Protein AF-A0A353Q3T7-F1 (afdb_monomer_lite)

Structure (mmCIF, N/CA/C/O backbone):
data_AF-A0A353Q3T7-F1
#
_entry.id   AF-A0A353Q3T7-F1
#
loop_
_atom_site.group_PDB
_atom_site.id
_atom_site.type_symbol
_ato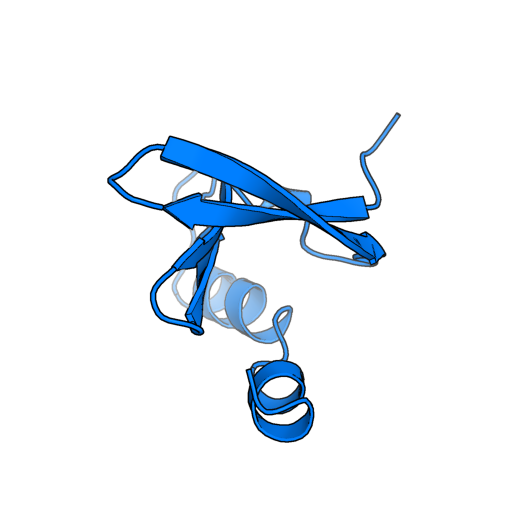m_site.label_atom_id
_atom_site.label_alt_id
_atom_site.label_comp_id
_atom_site.label_asym_id
_atom_site.label_entity_id
_atom_site.label_seq_id
_atom_site.pdbx_PDB_ins_code
_atom_site.Cartn_x
_atom_site.Cartn_y
_atom_site.Cartn_z
_atom_site.occupancy
_atom_site.B_iso_or_equiv
_atom_site.auth_seq_id
_atom_site.auth_comp_id
_atom_site.auth_asym_id
_atom_site.auth_atom_id
_atom_site.pdbx_PDB_model_num
ATOM 1 N N . MET A 1 1 ? -2.415 16.406 -12.481 1.00 47.31 1 MET A N 1
ATOM 2 C CA . MET A 1 1 ? -2.074 16.262 -11.053 1.00 47.31 1 MET A CA 1
ATOM 3 C C . MET A 1 1 ? -1.834 14.790 -10.829 1.00 47.31 1 MET A C 1
ATOM 5 O O . MET A 1 1 ? -2.760 14.020 -11.041 1.00 47.31 1 MET A O 1
ATOM 9 N N . GLU A 1 2 ? -0.606 14.398 -10.512 1.00 59.00 2 GLU A N 1
ATOM 10 C CA . GLU A 1 2 ? -0.331 13.031 -10.072 1.00 59.00 2 GLU A CA 1
ATOM 11 C C . GLU A 1 2 ? -0.818 12.913 -8.629 1.00 59.00 2 GLU A C 1
ATOM 13 O O . GLU A 1 2 ? -0.535 13.784 -7.802 1.00 59.00 2 GLU A O 1
ATOM 18 N N . ALA A 1 3 ? -1.639 11.905 -8.344 1.00 64.12 3 ALA A N 1
ATOM 19 C CA . ALA A 1 3 ? -2.026 11.626 -6.973 1.00 64.12 3 ALA A CA 1
ATOM 20 C C . ALA A 1 3 ? -0.756 11.266 -6.186 1.00 64.12 3 ALA A C 1
ATOM 22 O O . ALA A 1 3 ? 0.083 10.514 -6.669 1.00 64.12 3 ALA A O 1
ATOM 23 N N . THR A 1 4 ? -0.601 11.831 -4.992 1.00 77.75 4 THR A N 1
ATOM 24 C CA . THR A 1 4 ? 0.563 11.595 -4.115 1.00 77.75 4 THR A CA 1
ATOM 25 C C . THR A 1 4 ? 0.161 10.996 -2.769 1.00 77.75 4 THR A C 1
ATOM 27 O O . THR A 1 4 ? 1.007 10.781 -1.902 1.00 77.75 4 THR A O 1
ATOM 30 N N . SER A 1 5 ? -1.130 10.703 -2.595 1.00 82.88 5 SER A N 1
ATOM 31 C CA . SER A 1 5 ? -1.700 10.211 -1.345 1.00 82.88 5 SER A CA 1
ATOM 32 C C . SER A 1 5 ? -2.558 8.974 -1.586 1.00 82.88 5 SER A C 1
ATOM 34 O O . SER A 1 5 ? -3.461 8.991 -2.423 1.00 82.88 5 SER A O 1
ATOM 36 N N . LEU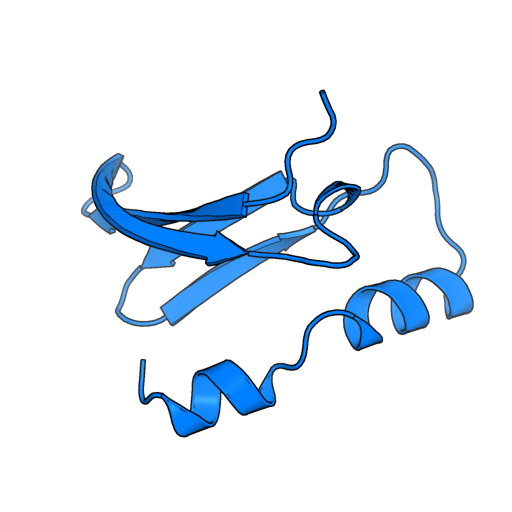 A 1 6 ? -2.301 7.921 -0.812 1.00 86.19 6 LEU A N 1
ATOM 37 C CA . LEU A 1 6 ? -3.119 6.720 -0.724 1.00 86.19 6 LEU A CA 1
ATOM 38 C C . LEU A 1 6 ? -4.111 6.862 0.430 1.00 86.19 6 LEU A C 1
ATOM 40 O O . LEU A 1 6 ? -3.701 7.037 1.576 1.00 86.19 6 LEU A O 1
ATOM 44 N N . VAL A 1 7 ? -5.405 6.756 0.143 1.00 87.81 7 VAL A N 1
ATOM 45 C CA . VAL A 1 7 ? -6.462 6.787 1.163 1.00 87.81 7 VAL A CA 1
ATOM 46 C C . VAL A 1 7 ? -6.816 5.358 1.567 1.00 87.81 7 VAL A C 1
ATOM 48 O O . VAL A 1 7 ? -7.143 4.535 0.712 1.00 87.81 7 VAL A O 1
ATOM 51 N N . LEU A 1 8 ? -6.766 5.057 2.866 1.00 89.88 8 LEU A N 1
ATOM 52 C CA . LEU A 1 8 ? -7.233 3.786 3.413 1.00 89.88 8 LEU A CA 1
ATOM 53 C C . LEU A 1 8 ? -8.655 3.935 3.938 1.00 89.88 8 LEU A C 1
ATOM 55 O O . LEU A 1 8 ? -8.949 4.785 4.778 1.00 89.88 8 LEU A O 1
ATOM 59 N N . MET A 1 9 ? -9.528 3.044 3.481 1.00 91.19 9 MET A N 1
ATOM 60 C CA . MET A 1 9 ? -10.894 2.938 3.980 1.00 91.19 9 MET A CA 1
ATOM 61 C C . MET A 1 9 ? -11.090 1.617 4.717 1.00 91.19 9 MET A C 1
ATOM 63 O O . MET A 1 9 ? -10.603 0.574 4.281 1.00 91.19 9 MET A O 1
ATOM 67 N N . LYS A 1 10 ? -11.833 1.641 5.819 1.00 92.50 10 LYS A N 1
ATOM 68 C CA . LYS A 1 10 ? -12.327 0.450 6.501 1.00 92.50 10 LYS A CA 1
ATOM 69 C C . LYS A 1 10 ? -13.439 -0.172 5.667 1.00 92.50 10 LYS A C 1
ATOM 71 O O . LYS A 1 10 ? -14.392 0.510 5.284 1.00 92.50 10 LYS A O 1
ATOM 76 N N . LYS A 1 11 ? -13.323 -1.468 5.405 1.00 93.25 11 LYS A N 1
ATOM 77 C CA . LYS A 1 11 ? -14.338 -2.268 4.733 1.00 93.25 11 LYS A CA 1
ATOM 78 C C . LYS A 1 11 ? -15.078 -3.112 5.765 1.00 93.25 11 LYS A C 1
ATOM 80 O O . LYS A 1 11 ? -14.464 -3.909 6.467 1.00 93.25 11 LYS A O 1
ATOM 85 N N . GLU A 1 12 ? -16.391 -2.939 5.840 1.00 90.12 12 GLU A N 1
ATOM 86 C CA . GLU A 1 12 ? -17.280 -3.673 6.744 1.00 90.12 12 GLU A CA 1
ATOM 87 C C . GLU A 1 12 ? -18.444 -4.239 5.924 1.00 90.12 12 GLU A C 1
ATOM 89 O O . GLU A 1 12 ? -19.033 -3.539 5.102 1.00 90.12 12 GLU A O 1
ATOM 94 N N . ASN A 1 13 ? -18.752 -5.530 6.092 1.00 87.25 13 ASN A N 1
ATOM 95 C CA . ASN A 1 13 ? -19.823 -6.221 5.357 1.00 87.25 13 ASN A CA 1
ATOM 96 C C . ASN A 1 13 ? -19.749 -6.060 3.823 1.00 87.25 13 ASN A C 1
ATOM 98 O O . ASN A 1 13 ? -20.767 -5.969 3.141 1.00 87.25 13 ASN A O 1
ATOM 102 N N . GLY A 1 14 ? -18.537 -5.999 3.263 1.00 85.44 14 GLY A N 1
ATOM 103 C CA . GLY A 1 14 ? -18.333 -5.836 1.821 1.00 85.44 14 GLY A CA 1
ATOM 104 C C . GLY A 1 14 ? -18.313 -4.385 1.322 1.00 85.44 14 GLY A C 1
ATOM 105 O O . GLY A 1 14 ? -17.936 -4.167 0.170 1.00 85.44 14 GLY A O 1
ATOM 106 N N . ILE A 1 15 ? -18.633 -3.404 2.170 1.00 88.81 15 ILE A N 1
ATOM 107 C CA . ILE A 1 15 ? -18.796 -1.991 1.801 1.00 88.81 15 ILE A CA 1
ATOM 108 C C . ILE A 1 15 ? -17.666 -1.157 2.417 1.00 88.81 15 ILE A C 1
ATOM 110 O O . ILE A 1 15 ? -17.284 -1.376 3.564 1.00 88.81 15 ILE A O 1
ATOM 114 N N . LEU A 1 16 ? -17.116 -0.203 1.656 1.00 89.56 16 LEU A N 1
ATOM 115 C CA . LEU A 1 16 ? -16.191 0.799 2.196 1.00 89.56 16 LEU A CA 1
ATOM 116 C C . LEU A 1 16 ? -16.997 1.784 3.049 1.00 89.56 16 LEU A C 1
ATOM 118 O O . LEU A 1 16 ? -17.811 2.532 2.515 1.00 89.56 16 LEU A O 1
ATOM 122 N N . ALA A 1 17 ? -16.815 1.725 4.365 1.00 86.44 17 ALA A N 1
ATOM 123 C CA . ALA A 1 17 ? -17.673 2.410 5.328 1.00 86.44 17 ALA A CA 1
ATOM 124 C C . ALA A 1 17 ? -17.047 3.704 5.863 1.00 86.44 17 ALA A C 1
ATOM 126 O O . ALA A 1 17 ? -17.725 4.725 5.948 1.00 86.44 17 ALA A O 1
ATOM 127 N N . THR A 1 18 ? -15.754 3.669 6.199 1.00 88.81 18 THR A N 1
ATOM 128 C CA . THR A 1 18 ? -15.106 4.737 6.977 1.00 88.81 18 THR A CA 1
ATOM 129 C C . THR A 1 18 ? -13.712 5.023 6.446 1.00 88.81 18 THR A C 1
ATOM 131 O O . THR A 1 18 ? -12.928 4.096 6.267 1.00 88.81 18 THR A O 1
ATOM 134 N N . GLU A 1 19 ? -13.365 6.289 6.227 1.00 90.75 19 GLU A N 1
ATOM 135 C CA . GLU A 1 19 ? -11.977 6.678 5.965 1.00 90.75 19 GLU A CA 1
ATOM 136 C C . GLU A 1 19 ? -11.152 6.553 7.252 1.00 90.75 19 GLU A C 1
ATOM 138 O O . GLU A 1 19 ? -11.522 7.095 8.292 1.00 90.75 19 GLU A O 1
ATOM 143 N N . LEU A 1 20 ? -10.052 5.806 7.191 1.00 89.00 20 LEU A N 1
ATOM 144 C CA . LEU A 1 20 ? -9.132 5.628 8.317 1.00 89.00 20 LEU A CA 1
ATOM 145 C C . LEU A 1 20 ? -7.997 6.652 8.287 1.00 89.00 20 LEU A C 1
ATOM 147 O O . LEU A 1 20 ? -7.471 7.018 9.334 1.00 89.00 20 LEU A O 1
ATOM 151 N N . GLY A 1 21 ? -7.632 7.114 7.092 1.00 86.56 21 GLY A N 1
ATOM 152 C CA . GLY A 1 21 ? -6.642 8.159 6.891 1.00 86.56 21 GLY A CA 1
ATOM 153 C C . GLY A 1 21 ? -6.013 8.105 5.506 1.00 86.56 21 GLY A C 1
ATOM 154 O O . GLY A 1 21 ? -6.293 7.217 4.696 1.00 86.56 21 GLY A O 1
ATOM 155 N N . SER A 1 22 ? -5.124 9.061 5.256 1.00 84.38 22 SER A N 1
ATOM 156 C CA . SER A 1 22 ? -4.353 9.159 4.021 1.00 84.38 22 SER A CA 1
ATOM 157 C C . SER A 1 22 ? -2.858 9.120 4.307 1.00 84.38 22 SER A C 1
ATOM 159 O O . SER A 1 22 ? -2.386 9.804 5.216 1.00 84.38 22 SER A O 1
ATOM 161 N N . TYR A 1 23 ? -2.112 8.397 3.482 1.00 81.44 23 TYR A N 1
ATOM 162 C CA . TYR A 1 23 ? -0.663 8.275 3.573 1.00 81.44 23 TYR A CA 1
ATOM 163 C C . TYR A 1 23 ? -0.035 8.844 2.316 1.00 81.44 23 TYR A C 1
ATOM 165 O O . TYR A 1 23 ? -0.457 8.517 1.208 1.00 81.44 23 TYR A O 1
ATOM 173 N N . LYS A 1 24 ? 0.986 9.684 2.479 1.00 81.31 24 LYS A N 1
ATOM 174 C CA . LYS A 1 24 ? 1.772 10.140 1.338 1.00 81.31 24 LYS A CA 1
ATOM 175 C C . LYS A 1 24 ? 2.583 8.956 0.813 1.00 81.31 24 LYS A C 1
ATOM 177 O O . LYS A 1 24 ? 3.316 8.330 1.574 1.00 81.31 24 LYS A O 1
ATOM 182 N N . VAL A 1 25 ? 2.439 8.665 -0.473 1.00 78.19 25 VAL A N 1
ATOM 183 C CA . VAL A 1 25 ? 3.201 7.625 -1.167 1.00 78.19 25 VAL A CA 1
ATOM 184 C C . VAL A 1 25 ? 4.121 8.337 -2.141 1.00 78.19 25 VAL A C 1
ATOM 186 O O . VAL A 1 25 ? 3.652 9.022 -3.047 1.00 78.19 25 VAL A O 1
ATOM 189 N N . GLU A 1 26 ? 5.428 8.236 -1.906 1.00 77.69 26 GLU A N 1
ATOM 190 C CA . GLU A 1 26 ? 6.420 8.937 -2.727 1.00 77.69 26 GLU A CA 1
ATOM 191 C C . GLU A 1 26 ? 6.675 8.221 -4.055 1.00 77.69 26 GLU A C 1
ATOM 193 O O . GLU A 1 26 ? 6.884 8.884 -5.065 1.00 77.69 26 GLU A O 1
ATOM 198 N N . GLU A 1 27 ? 6.574 6.890 -4.073 1.00 81.94 27 GLU A N 1
ATOM 199 C CA . GLU A 1 27 ? 6.745 6.074 -5.273 1.00 81.94 27 GLU A CA 1
ATOM 200 C C . GLU A 1 27 ? 5.789 4.872 -5.259 1.00 81.94 27 GLU A C 1
ATOM 202 O O . GLU A 1 27 ? 5.442 4.346 -4.202 1.00 81.94 27 GLU A O 1
ATOM 207 N N . GLY A 1 28 ? 5.329 4.450 -6.439 1.00 84.94 28 GLY A N 1
ATOM 208 C CA . GLY A 1 28 ? 4.508 3.249 -6.607 1.00 84.94 28 GLY A CA 1
ATOM 209 C C . GLY A 1 28 ? 2.996 3.449 -6.470 1.00 84.94 28 GLY A C 1
ATOM 210 O O . GLY A 1 28 ? 2.242 2.493 -6.629 1.00 84.94 28 GLY A O 1
ATOM 211 N N . LEU A 1 29 ? 2.486 4.664 -6.232 1.00 86.81 29 LEU A N 1
ATOM 212 C CA . LEU A 1 29 ? 1.029 4.879 -6.177 1.00 86.81 29 LEU A CA 1
ATOM 213 C C . LEU A 1 29 ? 0.331 4.499 -7.496 1.00 86.81 29 LEU A C 1
ATOM 215 O O . LEU A 1 29 ? -0.794 4.010 -7.482 1.00 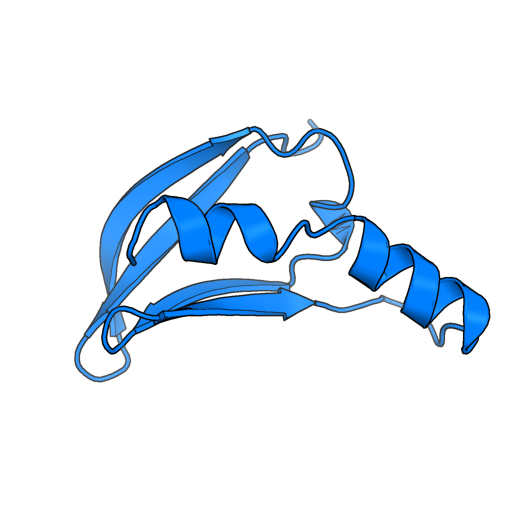86.81 29 LEU A O 1
ATOM 219 N N . ASN A 1 30 ? 1.024 4.664 -8.623 1.00 88.25 30 ASN A N 1
ATOM 220 C CA . ASN A 1 30 ? 0.566 4.294 -9.962 1.00 88.25 30 ASN A CA 1
ATOM 221 C C . ASN A 1 30 ? 0.268 2.794 -10.124 1.00 88.25 30 ASN A C 1
ATOM 223 O O . ASN A 1 30 ? -0.497 2.434 -11.014 1.00 88.25 30 ASN A O 1
ATOM 227 N N . TYR A 1 31 ? 0.837 1.935 -9.276 1.00 90.44 31 TYR A N 1
ATOM 228 C CA . TYR A 1 31 ? 0.535 0.505 -9.279 1.00 90.44 31 TYR A CA 1
ATOM 229 C C . TYR A 1 31 ? -0.653 0.156 -8.381 1.00 90.44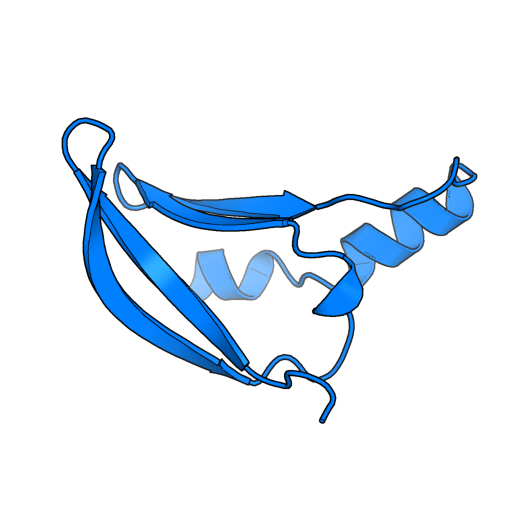 31 TYR A C 1
ATOM 231 O O . TYR A 1 31 ? -1.171 -0.951 -8.481 1.00 90.44 31 TYR A O 1
ATOM 239 N N . VAL A 1 32 ? -1.117 1.053 -7.503 1.00 89.75 32 VAL A N 1
ATOM 240 C CA . VAL A 1 32 ? -2.187 0.738 -6.548 1.00 89.75 32 VAL A CA 1
ATOM 241 C C . VAL A 1 32 ? -3.553 0.783 -7.227 1.00 89.75 32 VAL A C 1
ATOM 243 O O . VAL A 1 32 ? -4.096 1.843 -7.518 1.00 89.75 32 VAL A O 1
ATOM 246 N N . PHE A 1 33 ? -4.154 -0.390 -7.408 1.00 90.56 33 PHE A N 1
ATOM 247 C CA . PHE A 1 33 ? -5.517 -0.532 -7.912 1.00 90.56 33 PHE A CA 1
ATOM 248 C C . PHE A 1 33 ? -6.564 -0.286 -6.821 1.00 90.56 33 PHE A C 1
ATOM 250 O O . PHE A 1 33 ? -7.597 0.342 -7.051 1.00 90.56 33 PHE A O 1
ATOM 257 N N . LYS A 1 34 ? -6.319 -0.817 -5.618 1.00 89.88 34 LYS A N 1
ATOM 258 C CA . LYS A 1 34 ? -7.247 -0.713 -4.488 1.00 89.88 34 LYS A CA 1
ATOM 259 C C . LYS A 1 34 ? -6.510 -0.889 -3.167 1.00 89.88 34 LYS A C 1
ATOM 261 O O . LYS A 1 34 ? -5.706 -1.806 -3.042 1.00 89.88 34 LYS A O 1
ATOM 266 N N . ALA A 1 35 ? -6.846 -0.088 -2.161 1.00 89.75 35 ALA A N 1
ATOM 267 C CA . ALA A 1 35 ? -6.354 -0.275 -0.800 1.00 89.75 35 ALA A CA 1
ATOM 268 C C . ALA A 1 35 ? -7.478 -0.092 0.226 1.00 89.75 35 ALA A C 1
ATOM 270 O O . ALA A 1 35 ? -8.290 0.824 0.110 1.00 89.75 35 ALA A O 1
ATOM 271 N N . TYR A 1 36 ? -7.564 -0.990 1.205 1.00 92.38 36 TYR A N 1
ATOM 272 C CA . TYR A 1 36 ? -8.548 -0.924 2.288 1.00 92.38 36 TYR A CA 1
ATOM 273 C C . TYR A 1 36 ? -8.111 -1.766 3.485 1.00 92.38 36 TYR A C 1
ATOM 275 O O . TYR A 1 36 ? -7.242 -2.626 3.369 1.00 92.38 36 TYR A O 1
ATOM 283 N N . VAL A 1 37 ? -8.746 -1.541 4.631 1.00 91.12 37 VAL A N 1
ATOM 284 C CA . VAL A 1 37 ? -8.561 -2.340 5.845 1.00 91.12 37 VAL A CA 1
ATOM 285 C C . VAL A 1 37 ? -9.793 -3.208 6.063 1.00 91.12 37 VAL A C 1
ATOM 287 O O . VAL A 1 37 ? -10.912 -2.703 6.078 1.00 91.12 37 VAL A O 1
ATOM 290 N N . GLU A 1 38 ? -9.602 -4.513 6.223 1.00 91.50 38 GLU A N 1
ATOM 291 C CA . GLU A 1 38 ? -10.664 -5.491 6.495 1.00 91.50 38 GLU A CA 1
ATOM 292 C C . GLU A 1 38 ? -10.118 -6.526 7.482 1.00 91.50 38 GLU A C 1
ATOM 294 O O . GLU A 1 38 ? -8.991 -6.993 7.310 1.00 91.50 38 GLU A O 1
ATOM 299 N N . ASP A 1 39 ? -10.886 -6.862 8.522 1.00 88.44 39 ASP A N 1
ATOM 300 C CA . ASP A 1 39 ? -10.460 -7.766 9.606 1.00 88.44 39 ASP A CA 1
ATOM 301 C C . ASP A 1 39 ? -9.123 -7.350 10.252 1.00 88.44 39 ASP A C 1
ATOM 303 O O . ASP A 1 39 ? -8.239 -8.177 10.472 1.00 88.44 39 ASP A O 1
ATOM 307 N N . ASN A 1 40 ? -8.962 -6.041 10.494 1.00 83.81 40 ASN A N 1
ATOM 308 C CA . ASN A 1 40 ? -7.730 -5.390 10.966 1.00 83.81 40 ASN A CA 1
ATOM 309 C C . ASN A 1 40 ? -6.497 -5.577 10.060 1.00 83.81 40 ASN A C 1
ATOM 311 O O . ASN A 1 40 ? -5.405 -5.160 10.408 1.00 83.81 40 ASN A O 1
ATOM 315 N N . LYS A 1 41 ? -6.648 -6.124 8.851 1.00 84.12 41 LYS A N 1
ATOM 316 C CA . LYS A 1 41 ? -5.540 -6.276 7.902 1.00 84.12 41 LYS A CA 1
ATOM 317 C C . LYS A 1 41 ? -5.609 -5.223 6.815 1.00 84.12 41 LYS A C 1
ATOM 319 O O . LYS A 1 41 ? -6.647 -5.054 6.172 1.00 84.12 41 LYS A O 1
ATOM 324 N N . VAL A 1 42 ? -4.479 -4.570 6.556 1.00 86.25 42 VAL A N 1
ATOM 325 C CA . VAL A 1 42 ? -4.312 -3.725 5.371 1.00 86.25 42 VAL A CA 1
ATOM 326 C C . VAL A 1 42 ? -4.211 -4.628 4.142 1.00 86.25 42 VAL A C 1
ATOM 328 O O . VAL A 1 42 ? -3.367 -5.519 4.075 1.00 86.25 42 VAL A O 1
ATOM 331 N N . LYS A 1 43 ? -5.090 -4.411 3.164 1.00 88.31 43 LYS A N 1
ATOM 332 C CA . LYS A 1 43 ? -5.099 -5.112 1.879 1.00 88.31 43 LYS A CA 1
ATOM 333 C C . LYS A 1 43 ? -4.829 -4.103 0.777 1.00 88.31 43 LYS A C 1
ATOM 335 O O . LYS A 1 43 ? -5.619 -3.180 0.582 1.00 88.31 43 LYS A O 1
ATOM 340 N N . ILE A 1 44 ? -3.727 -4.298 0.059 1.00 87.88 44 ILE A N 1
ATOM 341 C CA . ILE A 1 44 ? -3.330 -3.488 -1.094 1.00 87.88 44 ILE A CA 1
ATOM 342 C C . ILE A 1 44 ? -3.316 -4.400 -2.317 1.00 87.88 44 ILE A C 1
ATOM 344 O O . ILE A 1 44 ? -2.735 -5.482 -2.291 1.00 87.88 44 ILE A O 1
ATOM 348 N N . TYR A 1 45 ? -3.984 -3.959 -3.373 1.00 89.75 45 TYR A N 1
ATOM 349 C CA . TYR A 1 45 ? -4.051 -4.626 -4.662 1.00 89.75 45 TYR A CA 1
ATOM 350 C C . TYR A 1 45 ? -3.259 -3.802 -5.653 1.00 89.75 45 TYR A C 1
ATOM 352 O O . TYR A 1 45 ? -3.528 -2.608 -5.812 1.00 89.75 45 TYR A O 1
ATOM 360 N N . LEU A 1 46 ? -2.306 -4.456 -6.305 1.00 90.94 46 LEU A N 1
ATOM 361 C CA . LEU A 1 46 ? -1.454 -3.845 -7.307 1.00 90.94 46 LEU A CA 1
ATOM 362 C C . LEU A 1 46 ? -1.869 -4.310 -8.701 1.00 90.94 46 LEU A C 1
ATOM 364 O O . LEU A 1 46 ? -2.306 -5.448 -8.867 1.00 90.94 46 LEU A O 1
ATOM 368 N N . THR A 1 47 ? -1.751 -3.429 -9.688 1.00 92.50 47 THR A N 1
ATOM 369 C CA . THR A 1 47 ? -1.997 -3.746 -11.094 1.00 92.50 47 THR A CA 1
ATOM 370 C C . THR A 1 47 ? -1.016 -3.008 -11.987 1.00 92.50 47 THR A C 1
ATOM 372 O O . THR A 1 47 ? -0.550 -1.915 -11.667 1.00 92.50 47 THR A O 1
ATOM 375 N N . THR A 1 48 ? -0.748 -3.603 -13.139 1.00 92.25 48 THR A N 1
ATOM 376 C CA . THR A 1 48 ? -0.025 -2.993 -14.252 1.00 92.25 48 THR A CA 1
ATOM 377 C C . THR A 1 48 ? -0.961 -2.939 -15.459 1.00 92.25 48 THR A C 1
ATOM 379 O O . THR A 1 48 ? -1.924 -3.700 -15.547 1.00 92.25 48 THR A O 1
ATOM 382 N N . ASP A 1 49 ? -0.716 -2.013 -16.379 1.00 92.38 49 ASP A N 1
ATOM 383 C CA . ASP A 1 49 ? -1.435 -1.882 -17.655 1.00 92.38 49 ASP A CA 1
ATOM 384 C C . ASP A 1 49 ? -0.823 -2.743 -18.776 1.00 92.38 49 ASP A C 1
ATOM 386 O O . ASP A 1 49 ? -1.327 -2.781 -19.899 1.00 92.38 49 ASP A O 1
ATOM 390 N N . ARG A 1 50 ? 0.264 -3.446 -18.454 1.00 92.88 50 ARG A N 1
ATOM 391 C CA . ARG A 1 50 ? 1.032 -4.320 -19.336 1.00 92.88 50 ARG A CA 1
ATOM 392 C C . ARG A 1 50 ? 1.536 -5.542 -18.584 1.00 92.88 50 ARG A C 1
ATOM 394 O O . ARG A 1 50 ? 1.629 -5.525 -17.353 1.00 92.88 50 ARG A O 1
ATOM 401 N N . ASP A 1 51 ? 1.961 -6.545 -19.340 1.00 94.06 51 ASP A N 1
ATOM 402 C CA . ASP A 1 51 ? 2.774 -7.625 -18.797 1.00 94.06 51 ASP A CA 1
ATOM 403 C C . ASP A 1 51 ? 4.112 -7.076 -18.280 1.00 94.06 51 ASP A C 1
ATOM 405 O O . ASP A 1 51 ? 4.755 -6.212 -18.894 1.00 94.06 51 ASP A O 1
ATOM 409 N N . VAL A 1 52 ? 4.510 -7.576 -17.117 1.00 92.31 52 VAL A N 1
ATOM 410 C CA . VAL A 1 52 ? 5.776 -7.250 -16.464 1.00 92.31 52 VAL A CA 1
ATOM 411 C C . VAL A 1 52 ? 6.643 -8.494 -16.409 1.00 92.31 52 VAL A C 1
ATOM 413 O O . VAL A 1 52 ? 6.144 -9.604 -16.236 1.00 92.31 52 VAL A O 1
ATOM 416 N N . SER A 1 53 ? 7.948 -8.312 -16.572 1.00 94.31 53 SER A N 1
ATOM 417 C CA . SER A 1 53 ? 8.912 -9.386 -16.329 1.00 94.31 53 SER A CA 1
ATOM 418 C C . SER A 1 53 ? 9.009 -9.722 -14.836 1.00 94.31 53 SER A C 1
ATOM 420 O O . SER A 1 53 ? 8.660 -8.904 -13.983 1.00 94.31 53 SER A O 1
ATOM 422 N N . ASP A 1 54 ? 9.555 -10.894 -14.507 1.00 92.56 54 ASP A N 1
ATOM 423 C CA . ASP A 1 54 ? 9.769 -11.321 -13.114 1.00 92.56 54 ASP A CA 1
ATOM 424 C C . ASP A 1 54 ? 10.638 -10.325 -12.316 1.00 92.56 54 ASP A C 1
ATOM 426 O O . ASP A 1 54 ? 10.430 -10.105 -11.118 1.00 92.56 54 ASP A O 1
ATOM 430 N N . GLU A 1 55 ? 11.598 -9.675 -12.983 1.00 93.12 55 GLU A N 1
ATOM 431 C CA . GLU A 1 55 ? 12.450 -8.652 -12.371 1.00 93.12 55 GLU A CA 1
ATOM 432 C C . GLU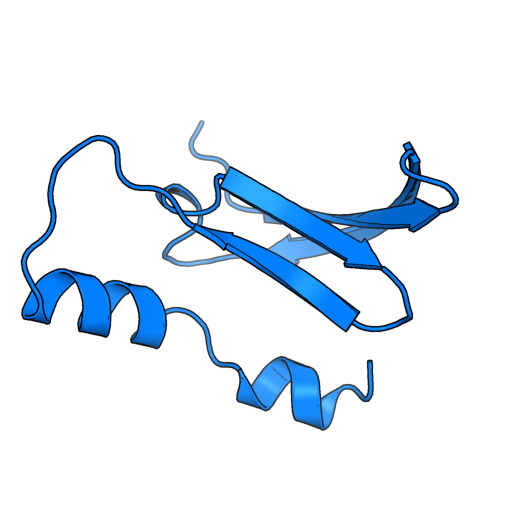 A 1 55 ? 11.660 -7.375 -12.050 1.00 93.12 55 GLU A C 1
ATOM 434 O O . GLU A 1 55 ? 11.791 -6.815 -10.961 1.00 93.12 55 GLU A O 1
ATOM 439 N N . GLU A 1 56 ? 10.813 -6.920 -12.975 1.00 91.12 56 GLU A N 1
ATOM 440 C CA . GLU A 1 56 ? 9.940 -5.764 -12.756 1.00 91.12 56 GLU A CA 1
ATOM 441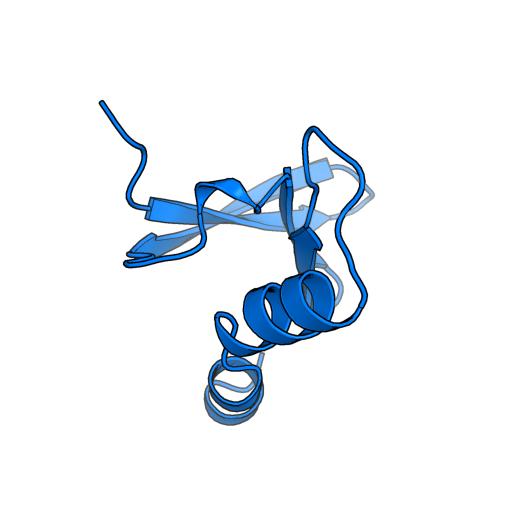 C C . GLU A 1 56 ? 8.900 -6.042 -11.675 1.00 91.12 56 GLU A C 1
ATOM 443 O O . GLU A 1 56 ? 8.671 -5.187 -10.823 1.00 91.12 56 GLU A O 1
ATOM 448 N N . TYR A 1 57 ? 8.321 -7.245 -11.666 1.00 89.69 57 TYR A N 1
ATOM 449 C CA . TYR A 1 57 ? 7.433 -7.695 -10.601 1.00 89.69 57 TYR A CA 1
ATOM 450 C C . TYR A 1 57 ? 8.127 -7.571 -9.241 1.00 89.69 57 TYR A C 1
ATOM 452 O O . TYR A 1 57 ? 7.610 -6.911 -8.346 1.00 89.69 57 TYR A O 1
ATOM 460 N N . THR A 1 58 ? 9.337 -8.118 -9.103 1.00 89.81 58 THR A N 1
ATOM 461 C CA . THR A 1 58 ? 10.098 -8.050 -7.843 1.00 89.81 58 THR A CA 1
ATOM 462 C C . THR A 1 58 ? 10.346 -6.601 -7.415 1.00 89.81 58 THR A C 1
ATOM 464 O O . THR A 1 58 ? 10.066 -6.237 -6.275 1.00 89.81 58 THR A O 1
ATOM 467 N N . LYS A 1 59 ? 10.761 -5.739 -8.352 1.00 89.44 59 LYS A N 1
ATOM 468 C CA . LYS A 1 59 ? 10.988 -4.310 -8.090 1.00 89.44 59 LYS A CA 1
ATOM 469 C C . LYS A 1 59 ? 9.731 -3.581 -7.625 1.00 89.44 59 LYS A C 1
ATOM 471 O O . LYS A 1 59 ? 9.829 -2.742 -6.740 1.00 89.44 59 LYS A O 1
ATOM 476 N N . ILE A 1 60 ? 8.563 -3.887 -8.196 1.00 88.94 60 ILE A N 1
ATOM 477 C CA . ILE A 1 60 ? 7.289 -3.286 -7.772 1.00 88.94 60 ILE A CA 1
ATOM 478 C C . ILE A 1 60 ? 6.996 -3.644 -6.313 1.00 88.94 60 ILE A C 1
ATOM 480 O O . ILE A 1 60 ? 6.603 -2.772 -5.543 1.00 88.94 60 ILE A O 1
ATOM 484 N N . TYR A 1 61 ? 7.202 -4.902 -5.916 1.00 84.62 61 TYR A N 1
ATOM 485 C CA . TYR A 1 61 ? 6.964 -5.342 -4.539 1.00 84.62 61 TYR A CA 1
ATOM 486 C C . TYR A 1 61 ? 7.945 -4.713 -3.541 1.00 84.62 61 TYR A C 1
ATOM 488 O O . TYR A 1 61 ? 7.527 -4.356 -2.440 1.00 84.62 61 TYR A O 1
ATOM 496 N N . ASP A 1 62 ? 9.202 -4.492 -3.936 1.00 86.69 62 ASP A N 1
ATOM 497 C CA . ASP A 1 62 ? 10.213 -3.830 -3.099 1.00 86.69 62 ASP A CA 1
ATOM 498 C C . ASP A 1 62 ? 9.858 -2.370 -2.749 1.00 86.69 62 ASP A C 1
ATOM 500 O O . ASP A 1 62 ? 10.331 -1.848 -1.736 1.00 86.69 62 ASP A O 1
ATOM 504 N N . LEU A 1 63 ? 8.984 -1.714 -3.526 1.00 83.94 63 LEU A N 1
ATOM 505 C CA . LEU A 1 63 ? 8.480 -0.369 -3.209 1.00 83.94 63 LEU A CA 1
ATOM 506 C C . LEU A 1 63 ? 7.581 -0.346 -1.965 1.00 83.94 63 LEU A C 1
ATOM 508 O O . LEU A 1 63 ? 7.428 0.697 -1.325 1.00 83.94 63 LEU A O 1
ATOM 512 N N . TYR A 1 64 ? 6.982 -1.481 -1.600 1.00 78.81 64 TYR A N 1
ATOM 513 C CA . TYR A 1 64 ? 6.063 -1.581 -0.472 1.00 78.81 64 TYR A CA 1
ATOM 514 C C . TYR A 1 64 ? 6.766 -2.240 0.707 1.00 78.81 64 TYR A C 1
ATOM 516 O O . TYR A 1 64 ? 6.868 -3.459 0.816 1.00 78.81 64 TYR A O 1
ATOM 524 N N . ASN A 1 65 ? 7.232 -1.421 1.646 1.00 73.06 65 ASN A N 1
ATOM 525 C CA . ASN A 1 65 ? 7.873 -1.928 2.852 1.00 73.06 65 ASN A CA 1
ATOM 526 C C . ASN A 1 65 ? 6.838 -2.537 3.815 1.00 73.06 65 ASN A C 1
ATOM 528 O O . ASN A 1 65 ? 6.272 -1.850 4.669 1.00 73.06 65 ASN A O 1
ATOM 532 N N . TYR A 1 66 ? 6.631 -3.851 3.705 1.00 69.12 66 TYR A N 1
ATOM 533 C CA . TYR A 1 66 ? 5.712 -4.617 4.553 1.00 69.12 66 TYR A CA 1
ATOM 534 C C . TYR A 1 66 ? 6.004 -4.486 6.056 1.00 69.12 66 TYR A C 1
ATOM 536 O O . TYR A 1 66 ? 5.086 -4.544 6.875 1.00 69.12 66 TYR A O 1
ATOM 544 N N . SER A 1 67 ? 7.260 -4.215 6.420 1.00 64.69 67 SER A N 1
ATOM 545 C CA . SER A 1 67 ? 7.702 -4.046 7.811 1.00 64.69 67 SER A CA 1
ATOM 546 C C . SER A 1 67 ? 7.044 -2.850 8.512 1.00 64.69 67 SER A C 1
ATOM 548 O O . SER A 1 67 ? 6.978 -2.814 9.741 1.00 64.69 67 SER A O 1
ATOM 550 N N . ILE A 1 68 ? 6.562 -1.856 7.753 1.00 64.50 68 ILE A N 1
ATOM 551 C CA . ILE A 1 68 ? 5.847 -0.696 8.310 1.00 64.50 68 ILE A CA 1
ATOM 552 C C . ILE A 1 68 ? 4.505 -1.142 8.904 1.00 64.50 68 ILE A C 1
ATOM 554 O O . ILE A 1 68 ? 4.120 -0.674 9.974 1.00 64.50 68 ILE A O 1
ATOM 558 N N . PHE A 1 69 ? 3.835 -2.109 8.272 1.00 59.94 69 PHE A N 1
ATOM 559 C CA . PHE A 1 69 ? 2.556 -2.634 8.752 1.00 59.94 69 PHE A CA 1
ATOM 560 C C . PHE A 1 69 ? 2.717 -3.544 9.981 1.00 59.94 69 PHE A C 1
ATOM 562 O O . PHE A 1 69 ? 1.843 -3.552 10.844 1.00 59.94 69 PHE A O 1
ATOM 569 N N . GLU A 1 70 ? 3.849 -4.247 10.121 1.00 58.34 70 GLU A N 1
ATOM 570 C CA . GLU A 1 70 ? 4.147 -5.056 11.316 1.00 58.34 70 GLU A CA 1
ATOM 571 C C . GLU A 1 70 ? 4.443 -4.197 12.557 1.00 58.34 70 GLU A C 1
ATOM 573 O O . GLU A 1 70 ? 4.053 -4.547 13.673 1.00 58.34 70 GLU A O 1
ATOM 578 N N . LYS A 1 71 ? 5.128 -3.059 12.378 1.00 55.38 71 LYS A N 1
ATOM 579 C CA . LYS A 1 71 ? 5.509 -2.163 13.483 1.00 55.38 71 LYS A CA 1
ATOM 580 C C . LYS A 1 71 ? 4.335 -1.383 14.063 1.00 55.38 71 LYS A C 1
ATOM 582 O O . LYS A 1 71 ? 4.289 -1.175 15.274 1.00 55.38 71 LYS A O 1
ATOM 587 N N . GLU A 1 72 ? 3.402 -0.973 13.213 1.00 56.25 72 GLU A N 1
ATOM 588 C CA . GLU A 1 72 ? 2.245 -0.160 13.604 1.00 56.25 72 GLU A CA 1
ATOM 589 C C . GLU A 1 72 ? 1.121 -0.991 14.261 1.00 56.25 72 GLU A C 1
ATOM 591 O O . GLU A 1 72 ? 0.146 -0.415 14.733 1.00 56.25 72 GLU A O 1
ATOM 596 N N . LYS A 1 73 ? 1.270 -2.327 14.359 1.00 49.88 73 LYS A N 1
ATOM 597 C CA . LYS A 1 73 ? 0.280 -3.257 14.944 1.00 49.88 73 LYS A CA 1
ATOM 598 C C . LYS A 1 73 ? -1.145 -3.030 14.412 1.00 49.88 73 LYS A C 1
ATOM 600 O O . LYS A 1 73 ? -2.076 -2.864 15.204 1.00 49.88 73 LYS A O 1
ATOM 605 N N . PHE A 1 74 ? -1.303 -3.032 13.090 1.00 50.34 74 PHE A N 1
ATOM 606 C CA . PHE A 1 74 ? -2.622 -3.218 12.481 1.00 50.34 74 PHE A CA 1
ATOM 607 C C . PHE A 1 74 ? -3.065 -4.678 12.627 1.00 50.34 74 PHE A C 1
ATOM 609 O O . PHE A 1 74 ? -2.258 -5.580 12.297 1.00 50.34 74 PHE A O 1
#

Foldseek 3Di:
DDDQKDWEFEADPNDRDGTPDIDGQPDLPVQFPDWYAYPNDTDTHGDDPDDDDPVVVVVSVVSDDPVVCVVVPD

pLDDT: mean 83.05, std 11.96, range [47.31, 94.31]

Secondary structure (DSSP, 8-state):
----EEEEEEEETTEEEEEEEEEE-SS-GGGEEEEEEETTEEEEEE--SS---HHHHHHHHHTS-THHHHHTT-

Radius of gyration: 13.27 Å; chains: 1; bounding box: 32×28×34 Å

Sequence (74 aa):
MEATSLVLMKKENGILATELGSYKVEEGLNYVFKAYVEDNKVKIYLTTDRDVSDEEYTKIYDLYNYSIFEKEKF